Protein AF-A0A1M6SD22-F1 (afdb_monomer)

Structure (mmCIF, N/CA/C/O backbone):
data_AF-A0A1M6SD22-F1
#
_entry.id   AF-A0A1M6SD22-F1
#
loop_
_atom_site.group_PDB
_atom_site.id
_atom_site.type_symbol
_atom_site.label_atom_id
_atom_site.label_alt_id
_atom_site.label_comp_id
_atom_site.label_asym_id
_atom_site.label_entity_id
_atom_site.label_seq_id
_atom_site.pdbx_PDB_ins_code
_atom_site.Cartn_x
_atom_site.Cartn_y
_atom_site.Cartn_z
_atom_site.occupancy
_atom_site.B_iso_or_equiv
_atom_site.auth_seq_id
_atom_site.auth_comp_id
_atom_site.auth_asym_id
_atom_site.auth_atom_id
_atom_site.pdbx_PDB_model_num
ATOM 1 N N . MET A 1 1 ? -0.245 -5.939 12.735 1.00 63.12 1 MET A N 1
ATOM 2 C CA . MET A 1 1 ? 0.895 -5.086 12.324 1.00 63.12 1 MET A CA 1
ATOM 3 C C . MET A 1 1 ? 0.489 -3.970 11.361 1.00 63.12 1 MET A C 1
ATOM 5 O O . MET A 1 1 ? 0.891 -2.842 11.605 1.00 63.12 1 MET A O 1
ATOM 9 N N . ALA A 1 2 ? -0.347 -4.240 10.349 1.00 68.06 2 ALA A N 1
ATOM 10 C CA . ALA A 1 2 ? -0.804 -3.250 9.358 1.00 68.06 2 ALA A CA 1
ATOM 11 C C . ALA A 1 2 ? -1.351 -1.930 9.944 1.00 68.06 2 ALA A C 1
ATOM 13 O O . ALA A 1 2 ? -1.057 -0.866 9.416 1.00 68.06 2 ALA A O 1
ATOM 14 N N . ARG A 1 3 ? -2.063 -1.983 11.081 1.00 75.50 3 ARG A N 1
ATOM 15 C CA . ARG A 1 3 ? -2.534 -0.789 11.805 1.00 75.50 3 ARG A CA 1
ATOM 16 C C . ARG A 1 3 ? -1.411 0.180 12.182 1.00 75.50 3 ARG A C 1
ATOM 18 O O . ARG A 1 3 ? -1.491 1.350 11.843 1.00 75.50 3 ARG A O 1
ATOM 25 N N . TYR A 1 4 ? -0.380 -0.311 12.872 1.00 79.75 4 TYR A N 1
ATOM 26 C CA . TYR A 1 4 ? 0.726 0.527 13.350 1.00 79.75 4 TYR A CA 1
ATOM 27 C C . TYR A 1 4 ? 1.532 1.110 12.192 1.00 79.75 4 TYR A C 1
ATOM 29 O O . TYR A 1 4 ? 1.962 2.252 12.263 1.00 79.75 4 TYR A O 1
ATOM 37 N N . LEU A 1 5 ? 1.686 0.333 11.117 1.00 78.88 5 LEU A N 1
ATOM 38 C CA . LEU A 1 5 ? 2.313 0.799 9.887 1.00 78.88 5 LEU A CA 1
ATOM 39 C C . LEU A 1 5 ? 1.482 1.910 9.231 1.00 78.88 5 LEU A C 1
ATOM 41 O O . LEU A 1 5 ? 2.035 2.935 8.858 1.00 78.88 5 LEU A O 1
ATOM 45 N N . PHE A 1 6 ? 0.162 1.731 9.115 1.00 81.94 6 PHE A N 1
ATOM 46 C CA . PHE A 1 6 ? -0.717 2.753 8.547 1.00 81.94 6 PHE A CA 1
ATOM 47 C C . PHE A 1 6 ? -0.681 4.040 9.371 1.00 81.94 6 PHE A C 1
ATOM 49 O O . PHE A 1 6 ? -0.553 5.117 8.801 1.00 81.94 6 PHE A O 1
ATOM 56 N N . ASP A 1 7 ? -0.771 3.934 10.697 1.00 84.44 7 ASP A N 1
ATOM 57 C CA . ASP A 1 7 ? -0.777 5.095 11.586 1.00 84.44 7 ASP A CA 1
ATOM 58 C C . ASP A 1 7 ? 0.566 5.859 11.521 1.00 84.44 7 ASP A C 1
ATOM 60 O O . ASP A 1 7 ? 0.557 7.088 11.447 1.00 84.44 7 ASP A O 1
ATOM 64 N N . ASP A 1 8 ? 1.706 5.154 11.469 1.00 85.69 8 ASP A N 1
ATOM 65 C CA . ASP A 1 8 ? 3.038 5.759 11.289 1.00 85.69 8 ASP A CA 1
ATOM 66 C C . ASP A 1 8 ? 3.169 6.467 9.933 1.00 85.69 8 ASP A C 1
ATOM 68 O O . ASP A 1 8 ? 3.551 7.637 9.860 1.00 85.69 8 ASP A O 1
ATOM 72 N N . LEU A 1 9 ? 2.783 5.786 8.851 1.00 84.19 9 LEU A N 1
ATOM 73 C CA . LEU A 1 9 ? 2.814 6.347 7.502 1.00 84.19 9 LEU A CA 1
ATOM 74 C C . LEU A 1 9 ? 1.883 7.555 7.382 1.00 84.19 9 LEU A C 1
ATOM 76 O O . LEU A 1 9 ? 2.262 8.578 6.823 1.00 84.19 9 LEU A O 1
ATOM 80 N N . TRP A 1 10 ? 0.682 7.480 7.954 1.00 85.69 10 TRP A N 1
ATOM 81 C CA . TRP A 1 10 ? -0.282 8.574 7.946 1.00 85.69 10 TRP A CA 1
ATOM 82 C C . TRP A 1 10 ? 0.220 9.791 8.728 1.00 85.69 10 TRP A C 1
ATOM 84 O O . TRP A 1 10 ? 0.069 10.924 8.262 1.00 85.69 10 TRP A O 1
ATOM 94 N N . TYR A 1 11 ? 0.840 9.581 9.891 1.00 86.06 11 TYR A N 1
ATOM 95 C CA . TYR A 1 11 ? 1.379 10.670 10.706 1.00 86.06 11 TYR A CA 1
ATOM 96 C C . TYR A 1 11 ? 2.540 11.389 10.011 1.00 86.06 11 TYR A C 1
ATOM 98 O O . TYR A 1 11 ? 2.586 12.618 10.006 1.00 86.06 11 TYR A O 1
ATOM 106 N N . ASN A 1 12 ? 3.424 10.626 9.365 1.00 85.50 12 ASN A N 1
ATOM 107 C CA . ASN A 1 12 ? 4.584 11.158 8.650 1.00 85.50 12 ASN A CA 1
ATOM 108 C C . ASN A 1 12 ? 4.257 11.628 7.219 1.00 85.50 12 ASN A C 1
ATOM 110 O O . ASN A 1 12 ? 5.117 12.190 6.544 1.00 85.50 12 ASN A O 1
ATOM 114 N N . SER A 1 13 ? 3.020 11.420 6.755 1.00 85.62 13 SER A N 1
ATOM 115 C CA . SER A 1 13 ? 2.596 11.798 5.407 1.00 85.62 13 SER A CA 1
ATOM 116 C C . SER A 1 13 ? 2.459 13.303 5.221 1.00 85.62 13 SER A C 1
ATOM 118 O O . SER A 1 13 ? 1.880 14.023 6.043 1.00 85.62 13 SER A O 1
ATOM 120 N N . THR A 1 14 ? 2.909 13.765 4.061 1.00 86.06 14 THR A N 1
ATOM 121 C CA . THR A 1 14 ? 2.612 15.107 3.561 1.00 86.06 14 THR A CA 1
ATOM 122 C C . THR A 1 14 ? 1.170 15.183 3.040 1.00 86.06 14 THR A C 1
ATOM 124 O O . THR A 1 14 ? 0.603 14.168 2.626 1.00 86.06 14 THR A O 1
ATOM 127 N N . PRO A 1 15 ? 0.541 16.373 3.009 1.00 83.44 15 PRO A N 1
ATOM 128 C CA . PRO A 1 15 ? -0.810 16.532 2.467 1.00 83.44 15 PRO A CA 1
ATOM 129 C C . PRO A 1 15 ? -0.969 16.017 1.030 1.00 83.44 15 PRO A C 1
ATOM 131 O O . PRO A 1 15 ? -2.026 15.504 0.687 1.00 83.44 15 PRO A O 1
ATOM 134 N N . GLN A 1 16 ? 0.083 16.108 0.212 1.00 83.44 16 GLN A N 1
ATOM 135 C CA . GLN A 1 16 ? 0.109 15.631 -1.173 1.00 83.44 16 GLN A CA 1
ATOM 136 C C . GLN A 1 16 ? 0.019 14.104 -1.274 1.00 83.44 16 GLN A C 1
ATOM 138 O O . GLN A 1 16 ? -0.481 13.586 -2.267 1.00 83.44 16 GLN A O 1
ATOM 143 N N . GLN A 1 17 ? 0.478 13.384 -0.250 1.00 84.69 17 GLN A N 1
ATOM 144 C CA . GLN A 1 17 ? 0.392 11.926 -0.192 1.00 84.69 17 GLN A CA 1
ATOM 145 C C . GLN A 1 17 ? -0.981 11.440 0.275 1.00 84.69 17 GLN A C 1
ATOM 147 O O . GLN A 1 17 ? -1.300 10.267 0.103 1.00 84.69 17 GLN A O 1
ATOM 152 N N . ARG A 1 18 ? -1.803 12.306 0.878 1.00 87.75 18 ARG A N 1
ATOM 153 C CA . ARG A 1 18 ? -3.118 11.922 1.397 1.00 87.75 18 ARG A CA 1
ATOM 154 C C . ARG A 1 18 ? -4.147 11.919 0.278 1.00 87.75 18 ARG A C 1
ATOM 156 O O . ARG A 1 18 ? -4.418 12.929 -0.364 1.00 87.75 18 ARG A O 1
ATOM 163 N N . LEU A 1 19 ? -4.762 10.766 0.090 1.00 85.75 19 LEU A N 1
ATOM 164 C CA . LEU A 1 19 ? -5.756 10.516 -0.934 1.00 85.75 19 LEU A CA 1
ATOM 165 C C . LEU A 1 19 ? -7.150 10.781 -0.369 1.00 85.75 19 LEU A C 1
ATOM 167 O O . LEU A 1 19 ? -7.547 10.220 0.653 1.00 85.75 19 LEU A O 1
ATOM 171 N N . SER A 1 20 ? -7.905 11.620 -1.072 1.00 78.50 20 SER A N 1
ATOM 172 C CA . SER A 1 20 ? -9.317 11.894 -0.787 1.00 78.50 20 SER A CA 1
ATOM 173 C C . SER A 1 20 ? -10.194 10.967 -1.630 1.00 78.50 20 SER A C 1
ATOM 175 O O . SER A 1 20 ? -10.890 11.411 -2.537 1.00 78.50 20 SER A O 1
ATOM 177 N N . VAL A 1 21 ? -10.088 9.659 -1.387 1.00 77.50 21 VAL A N 1
ATOM 178 C CA . VAL A 1 21 ? -10.829 8.623 -2.121 1.00 77.50 21 VAL A CA 1
ATOM 179 C C . VAL A 1 21 ? -11.835 7.975 -1.178 1.00 77.50 21 VAL A C 1
ATOM 181 O O . VAL A 1 21 ? -11.468 7.563 -0.082 1.00 77.50 21 VAL A O 1
ATOM 184 N N . SER A 1 22 ? -13.095 7.893 -1.607 1.00 76.38 22 SER A N 1
ATOM 185 C CA . SER A 1 22 ? -14.199 7.317 -0.828 1.00 76.38 22 SER A CA 1
ATOM 186 C C . SER A 1 22 ? -14.457 5.839 -1.130 1.00 76.38 22 SER A C 1
ATOM 188 O O . SER A 1 22 ? -15.041 5.142 -0.302 1.00 76.38 22 SER A O 1
ATOM 190 N N . SER A 1 23 ? -14.024 5.341 -2.292 1.00 79.25 23 SER A N 1
ATOM 191 C CA . SER A 1 23 ? -14.155 3.929 -2.652 1.00 79.25 23 SER A CA 1
ATOM 192 C C . SER A 1 23 ? -13.069 3.459 -3.613 1.00 79.25 23 SER A C 1
ATOM 194 O O . SER A 1 23 ? -12.766 4.162 -4.577 1.00 79.25 23 SER A O 1
ATOM 196 N N . VAL A 1 24 ? -12.554 2.250 -3.399 1.00 78.44 24 VAL A N 1
ATOM 197 C CA . VAL A 1 24 ? -11.594 1.565 -4.281 1.00 78.44 24 VAL A CA 1
ATOM 198 C C . VAL A 1 24 ? -12.120 0.156 -4.528 1.00 78.44 24 VAL A C 1
ATOM 200 O O . VAL A 1 24 ? -12.462 -0.536 -3.574 1.00 78.44 24 VAL A O 1
ATOM 203 N N . GLU A 1 25 ? -12.263 -0.237 -5.797 1.00 74.88 25 GLU A N 1
ATOM 204 C CA . GLU A 1 25 ? -12.775 -1.560 -6.213 1.00 74.88 25 GLU A CA 1
ATOM 205 C C . GLU A 1 25 ? -14.085 -2.001 -5.518 1.00 74.88 25 GLU A C 1
ATOM 207 O O . GLU A 1 25 ? -14.310 -3.178 -5.247 1.00 74.88 25 GLU A O 1
ATOM 212 N N . GLY A 1 26 ? -14.973 -1.048 -5.212 1.00 77.81 26 GLY A N 1
ATOM 213 C CA . GLY A 1 26 ? -16.250 -1.312 -4.536 1.00 77.81 26 GLY A CA 1
ATOM 214 C C . GLY A 1 26 ? -16.173 -1.397 -3.006 1.00 77.81 26 GLY A C 1
ATOM 215 O O . GLY A 1 26 ? -17.212 -1.520 -2.358 1.00 77.81 26 GLY A O 1
ATOM 216 N N . TYR A 1 27 ? -14.985 -1.273 -2.412 1.00 78.12 27 TYR A N 1
ATOM 217 C CA . TYR A 1 27 ? -14.805 -1.148 -0.967 1.00 78.12 27 TYR A CA 1
ATOM 218 C C . TYR A 1 27 ? -14.872 0.313 -0.533 1.00 78.12 27 TYR A C 1
ATOM 220 O O . TYR A 1 27 ? -14.260 1.177 -1.159 1.00 78.12 27 TYR A O 1
ATOM 228 N N . ASN A 1 28 ? -15.563 0.585 0.576 1.00 81.06 28 ASN A N 1
ATOM 229 C CA . ASN A 1 28 ? -15.591 1.914 1.183 1.00 81.06 28 ASN A CA 1
ATOM 230 C C . ASN A 1 28 ? -14.252 2.217 1.864 1.00 81.06 28 ASN A C 1
ATOM 232 O O . ASN A 1 28 ? -13.806 1.480 2.749 1.00 81.06 28 ASN A O 1
ATOM 23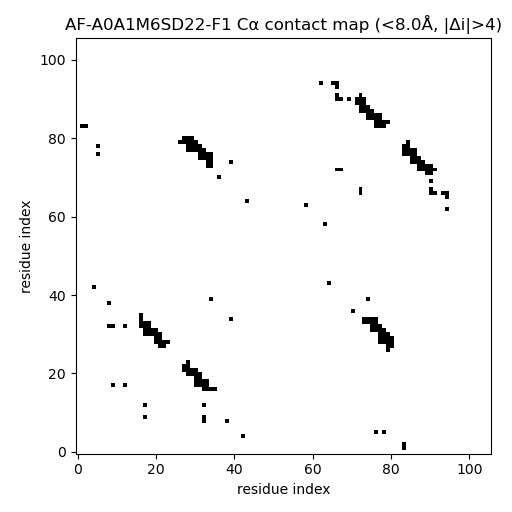6 N N . VAL A 1 29 ? -13.641 3.327 1.465 1.00 84.44 29 VAL A N 1
ATOM 237 C CA . VAL A 1 29 ? -12.347 3.795 1.958 1.00 84.44 29 VAL A CA 1
ATOM 238 C C . VAL A 1 29 ? -12.566 5.025 2.825 1.00 84.44 29 VAL A C 1
ATOM 240 O O . VAL A 1 29 ? -13.238 5.973 2.429 1.00 84.44 29 VAL A O 1
ATOM 243 N N . PHE A 1 30 ? -11.963 5.021 4.011 1.00 82.50 30 PHE A N 1
ATOM 244 C CA . PHE A 1 30 ? -12.010 6.158 4.930 1.00 82.50 30 PHE A CA 1
ATOM 245 C C . PHE A 1 30 ? -10.812 7.084 4.750 1.00 82.50 30 PHE A C 1
ATOM 247 O O . PHE A 1 30 ? -10.941 8.302 4.852 1.00 82.50 30 PHE A O 1
ATOM 254 N N . GLN A 1 31 ? -9.631 6.502 4.544 1.00 85.25 31 GLN A N 1
ATOM 255 C CA . GLN A 1 31 ? -8.363 7.219 4.440 1.00 85.25 31 GLN A CA 1
ATOM 256 C C . GLN A 1 31 ? -7.440 6.464 3.490 1.00 85.25 31 GLN A C 1
ATOM 258 O O . GLN A 1 31 ? -7.357 5.237 3.562 1.00 85.25 31 GLN A O 1
ATOM 263 N N . GLY A 1 32 ? -6.733 7.187 2.627 1.00 86.50 32 GLY A N 1
ATOM 264 C CA . GLY A 1 32 ? -5.745 6.611 1.722 1.00 86.50 32 GLY A CA 1
ATOM 265 C C . GLY A 1 32 ? -4.451 7.402 1.728 1.00 86.50 32 GLY A C 1
ATOM 266 O O . GLY A 1 32 ? -4.476 8.627 1.825 1.00 86.50 32 GLY A O 1
ATOM 267 N N . ILE A 1 33 ? -3.325 6.714 1.606 1.00 88.69 33 ILE A N 1
ATOM 268 C CA . ILE A 1 33 ? -2.009 7.331 1.467 1.00 88.69 33 ILE A CA 1
ATOM 269 C C . ILE A 1 33 ? -1.283 6.736 0.258 1.00 88.69 33 ILE A C 1
ATOM 271 O O . ILE A 1 33 ? -1.231 5.519 0.115 1.00 88.69 33 ILE A O 1
ATOM 275 N N . SER A 1 34 ? -0.724 7.585 -0.604 1.00 87.12 34 SER A N 1
ATOM 276 C CA . SER A 1 34 ? 0.249 7.184 -1.626 1.00 87.12 34 SER A CA 1
ATOM 277 C C . SER A 1 34 ? 1.653 7.214 -1.024 1.00 87.12 34 SER A C 1
ATOM 279 O O . SER A 1 34 ? 2.051 8.182 -0.364 1.00 87.12 34 SER A O 1
ATOM 281 N N . LEU A 1 35 ? 2.390 6.120 -1.194 1.00 83.06 35 LEU A N 1
ATOM 282 C CA . LEU A 1 35 ? 3.681 5.924 -0.547 1.00 83.06 35 LEU A CA 1
ATOM 283 C C . LEU A 1 35 ? 4.818 6.554 -1.348 1.00 83.06 35 LEU A C 1
ATOM 285 O O . LEU A 1 35 ? 4.972 6.317 -2.548 1.00 83.06 35 LEU A O 1
ATOM 289 N N . SER A 1 36 ? 5.668 7.299 -0.636 1.00 80.56 36 SER A N 1
ATOM 290 C CA . SER A 1 36 ? 6.957 7.749 -1.165 1.00 80.56 36 SER A CA 1
ATOM 291 C C . SER A 1 36 ? 7.887 6.559 -1.402 1.00 80.56 36 SER A C 1
ATOM 293 O O . SER A 1 36 ? 7.727 5.515 -0.773 1.00 80.56 36 SER A O 1
ATOM 295 N N . VAL A 1 37 ? 8.900 6.727 -2.256 1.00 74.19 37 VAL A N 1
ATOM 296 C CA . VAL A 1 37 ? 9.906 5.686 -2.535 1.00 74.19 37 VAL A CA 1
ATOM 297 C C . VAL A 1 37 ? 10.564 5.162 -1.249 1.00 74.19 37 VAL A C 1
ATOM 299 O O . VAL A 1 37 ? 10.737 3.952 -1.102 1.00 74.19 37 VAL A O 1
ATOM 302 N N . ASP A 1 38 ? 10.835 6.040 -0.281 1.00 76.19 38 ASP A N 1
ATOM 303 C CA . ASP A 1 38 ? 11.424 5.666 1.012 1.00 76.19 38 ASP A CA 1
ATOM 304 C C . ASP A 1 38 ? 10.460 4.830 1.871 1.00 76.19 38 ASP A C 1
ATOM 306 O O . ASP A 1 38 ? 10.855 3.859 2.523 1.00 76.19 38 ASP A O 1
ATOM 310 N N . ASP A 1 39 ? 9.166 5.154 1.844 1.00 76.25 39 ASP A N 1
ATOM 311 C CA . ASP A 1 39 ? 8.143 4.415 2.586 1.00 76.25 39 ASP A CA 1
ATOM 312 C C . ASP A 1 39 ? 7.817 3.058 1.948 1.00 76.25 39 ASP A C 1
ATOM 314 O O . ASP A 1 39 ? 7.470 2.114 2.666 1.00 76.25 39 ASP A O 1
ATOM 318 N N . ARG A 1 40 ? 7.995 2.910 0.625 1.00 76.19 40 ARG A N 1
ATOM 319 C CA . ARG A 1 40 ? 7.829 1.620 -0.075 1.00 76.19 40 ARG A CA 1
ATOM 320 C C . ARG A 1 40 ? 8.725 0.547 0.538 1.00 76.19 40 ARG A C 1
ATOM 322 O O . ARG A 1 40 ? 8.265 -0.568 0.783 1.00 76.19 40 ARG A O 1
ATOM 329 N N . GLN A 1 41 ? 9.972 0.886 0.874 1.00 70.12 41 GLN A N 1
ATOM 330 C CA . GLN A 1 41 ? 10.904 -0.059 1.497 1.00 70.12 41 GLN A CA 1
ATOM 331 C C . GLN A 1 41 ? 10.405 -0.564 2.859 1.00 70.12 41 GLN A C 1
ATOM 333 O O . GLN A 1 41 ? 10.575 -1.741 3.180 1.00 70.12 41 GLN A O 1
ATOM 338 N N . LYS A 1 42 ? 9.736 0.283 3.654 1.00 72.25 42 LYS A N 1
ATOM 339 C CA . LYS A 1 42 ? 9.160 -0.121 4.949 1.00 72.25 42 LYS A CA 1
ATOM 340 C C . LYS A 1 42 ? 8.048 -1.157 4.774 1.00 72.25 42 LYS A C 1
ATOM 342 O O . LYS A 1 42 ? 7.978 -2.107 5.551 1.00 72.25 42 LYS A O 1
ATOM 347 N N . VAL A 1 43 ? 7.212 -0.997 3.746 1.00 71.44 43 VAL A N 1
ATOM 348 C CA . VAL A 1 43 ? 6.125 -1.937 3.428 1.00 71.44 43 VAL A CA 1
ATOM 349 C C . VAL A 1 43 ? 6.672 -3.276 2.938 1.00 71.44 43 VAL A C 1
ATOM 351 O O . VAL A 1 43 ? 6.265 -4.321 3.445 1.00 71.44 43 VAL A O 1
ATOM 354 N N . LEU A 1 44 ? 7.641 -3.252 2.018 1.00 68.81 44 LEU A N 1
ATOM 355 C CA . LEU A 1 44 ? 8.286 -4.467 1.504 1.00 68.81 44 LEU A CA 1
ATOM 356 C C . LEU A 1 44 ? 8.976 -5.262 2.626 1.00 68.81 44 LEU A C 1
ATOM 358 O O . LEU A 1 44 ? 8.854 -6.483 2.698 1.00 68.81 44 LEU A O 1
ATOM 362 N N . ASN A 1 45 ? 9.618 -4.569 3.570 1.00 65.62 45 ASN A N 1
ATOM 363 C CA . ASN A 1 45 ? 10.256 -5.199 4.727 1.00 65.62 45 ASN A CA 1
ATOM 364 C C . ASN A 1 45 ? 9.264 -5.832 5.718 1.00 65.62 45 ASN A C 1
ATOM 366 O O . ASN A 1 45 ? 9.633 -6.760 6.442 1.00 65.62 45 ASN A O 1
ATOM 370 N N . LEU A 1 46 ? 8.020 -5.346 5.785 1.00 64.56 46 LEU A N 1
ATOM 371 C CA . LEU A 1 46 ? 7.004 -5.892 6.687 1.00 64.56 46 LEU A CA 1
ATOM 372 C C . LEU A 1 46 ? 6.454 -7.233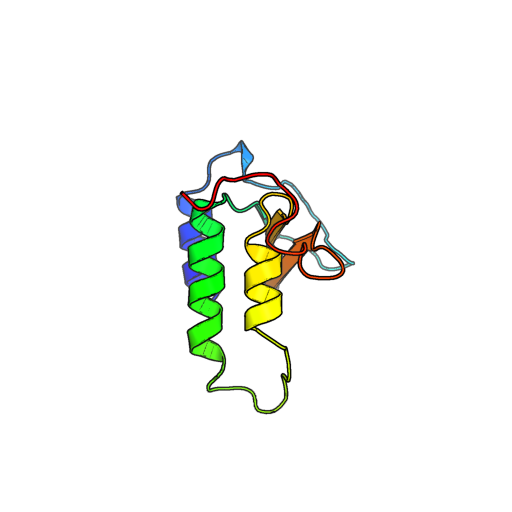 6.169 1.00 64.56 46 LEU A C 1
ATOM 374 O O . LEU A 1 46 ? 6.226 -8.145 6.963 1.00 64.56 46 LEU A O 1
ATOM 378 N N . HIS A 1 47 ? 6.327 -7.379 4.845 1.00 56.72 47 HIS A N 1
ATOM 379 C CA . HIS A 1 47 ? 5.862 -8.612 4.198 1.00 56.72 47 HIS A CA 1
ATOM 380 C C . HIS A 1 47 ? 6.797 -9.812 4.430 1.00 56.72 47 HIS A C 1
ATOM 382 O O . HIS A 1 47 ? 6.319 -10.931 4.592 1.00 56.72 47 HIS A O 1
ATOM 388 N N . LEU A 1 48 ? 8.108 -9.579 4.568 1.00 50.84 48 LEU A N 1
ATOM 389 C CA . LEU A 1 48 ? 9.101 -10.624 4.864 1.00 50.84 48 LEU A CA 1
ATOM 390 C C . LEU A 1 48 ? 8.918 -11.299 6.237 1.00 50.84 48 LEU A C 1
ATOM 392 O O . LEU A 1 48 ? 9.462 -12.378 6.462 1.00 50.84 48 LEU A O 1
ATOM 396 N N . LYS A 1 49 ? 8.188 -10.682 7.178 1.00 49.91 49 LYS A N 1
ATOM 397 C CA . LYS A 1 49 ? 7.973 -11.256 8.519 1.00 49.91 49 LYS A CA 1
ATOM 398 C C . LYS A 1 49 ? 6.691 -12.080 8.638 1.00 49.91 49 LYS A C 1
ATOM 400 O O . LYS A 1 49 ? 6.659 -12.983 9.471 1.00 49.91 49 LYS A O 1
ATOM 405 N N . ASP A 1 50 ? 5.678 -11.810 7.814 1.00 48.81 50 ASP A N 1
ATOM 406 C CA . ASP A 1 50 ? 4.397 -12.539 7.835 1.00 48.81 50 ASP A CA 1
ATOM 407 C C . ASP A 1 50 ? 4.414 -13.828 6.981 1.00 48.81 50 ASP A C 1
ATOM 409 O O . ASP A 1 50 ? 3.533 -14.675 7.127 1.00 48.81 50 ASP A O 1
ATOM 413 N N . GLU A 1 51 ? 5.434 -14.053 6.141 1.00 46.12 51 GLU A N 1
ATOM 414 C CA . GLU A 1 51 ? 5.553 -15.280 5.325 1.00 46.12 51 GLU A CA 1
ATOM 415 C C . GLU A 1 51 ? 5.741 -16.573 6.131 1.00 46.12 51 GLU A C 1
ATOM 417 O O . GLU A 1 51 ? 5.468 -17.659 5.622 1.00 46.12 51 GLU A O 1
ATOM 422 N N . TYR A 1 52 ? 6.111 -16.493 7.410 1.00 50.62 52 TYR A N 1
ATOM 423 C CA . TYR A 1 52 ? 6.098 -17.675 8.277 1.00 50.62 52 TYR A CA 1
ATOM 424 C C . TYR A 1 52 ? 4.677 -18.170 8.620 1.00 50.62 52 TYR A C 1
ATOM 426 O O . TYR A 1 52 ? 4.551 -19.170 9.327 1.00 50.62 52 TYR A O 1
ATOM 434 N N . LEU A 1 53 ? 3.604 -17.511 8.151 1.00 42.66 53 LEU A N 1
ATOM 435 C CA . LEU A 1 53 ? 2.241 -17.764 8.634 1.00 42.66 53 LEU A CA 1
ATOM 436 C C . LEU A 1 53 ? 1.191 -18.164 7.582 1.00 42.66 53 LEU A C 1
ATOM 438 O O . LEU A 1 53 ? 0.050 -18.405 7.973 1.00 42.66 53 LEU A O 1
ATOM 442 N N . SER A 1 54 ? 1.517 -18.333 6.291 1.00 40.53 54 SER A N 1
ATOM 443 C CA . SER A 1 54 ? 0.532 -18.868 5.327 1.00 40.53 54 SER A CA 1
ATOM 444 C C . SER A 1 54 ? 1.109 -19.903 4.352 1.00 40.53 54 SER A C 1
ATOM 446 O O . SER A 1 54 ? 1.835 -19.540 3.429 1.00 40.53 54 SER A O 1
ATOM 448 N N . PRO A 1 55 ? 0.727 -21.192 4.463 1.00 48.72 55 PRO A N 1
ATOM 449 C CA . PRO A 1 55 ? 1.132 -22.239 3.521 1.00 48.72 55 PRO A CA 1
ATOM 450 C C . PRO A 1 55 ? 0.401 -22.169 2.164 1.00 48.72 55 PRO A C 1
ATOM 452 O O . PRO A 1 55 ? 0.578 -23.055 1.330 1.00 48.72 55 PRO A O 1
ATOM 455 N N . TYR A 1 56 ? -0.428 -21.145 1.929 1.00 42.78 56 TYR A N 1
ATOM 456 C CA . TYR A 1 56 ? -1.290 -21.041 0.745 1.00 42.78 56 TYR A CA 1
ATOM 457 C C . TYR A 1 56 ? -0.859 -19.969 -0.263 1.00 42.78 56 TYR A C 1
ATOM 459 O O . TYR A 1 56 ? -1.504 -19.825 -1.300 1.00 42.78 56 TYR A O 1
ATOM 467 N N . LEU A 1 57 ? 0.227 -19.234 -0.004 1.00 42.38 57 LEU A N 1
ATOM 468 C CA . LEU A 1 57 ? 0.725 -18.205 -0.915 1.00 42.38 57 LEU A CA 1
ATOM 469 C C . LEU A 1 57 ? 2.040 -18.662 -1.563 1.00 42.38 57 LEU A C 1
ATOM 471 O O . LEU A 1 57 ? 3.092 -18.655 -0.936 1.00 42.38 57 LEU A O 1
ATOM 475 N N . LYS A 1 58 ? 1.988 -19.070 -2.837 1.00 45.06 58 LYS A N 1
ATOM 476 C CA . LYS A 1 58 ? 3.176 -19.386 -3.647 1.00 45.06 58 LYS A CA 1
ATOM 477 C C . LYS A 1 58 ? 3.431 -18.249 -4.635 1.00 45.06 58 LYS A C 1
ATOM 479 O O . LYS A 1 58 ? 3.140 -18.375 -5.821 1.00 45.06 58 LYS A O 1
ATOM 484 N N . THR A 1 59 ? 3.965 -17.1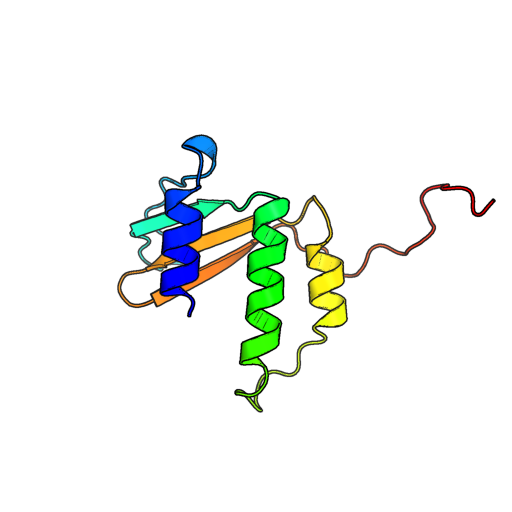39 -4.138 1.00 53.31 59 THR A N 1
ATOM 485 C CA . THR A 1 59 ? 4.401 -16.004 -4.966 1.00 53.31 59 THR A CA 1
ATOM 486 C C . THR A 1 59 ? 5.922 -16.020 -5.085 1.00 53.31 59 THR A C 1
ATOM 488 O O . THR A 1 59 ? 6.623 -16.304 -4.119 1.00 53.31 59 THR A O 1
ATOM 491 N N . ASN A 1 60 ? 6.466 -15.712 -6.266 1.00 60.62 60 ASN A N 1
ATOM 492 C CA . ASN A 1 60 ? 7.903 -15.477 -6.410 1.00 60.62 60 ASN A CA 1
ATOM 493 C C . ASN A 1 60 ? 8.220 -14.083 -5.843 1.00 60.62 60 ASN A C 1
ATOM 495 O O . ASN A 1 60 ? 8.265 -13.104 -6.585 1.00 60.62 60 ASN A O 1
ATOM 499 N N . MET A 1 61 ? 8.360 -13.984 -4.515 1.00 61.56 61 MET A N 1
ATOM 500 C CA . MET A 1 61 ? 8.572 -12.716 -3.803 1.00 61.56 61 MET A CA 1
ATOM 501 C C . MET A 1 61 ? 9.784 -11.948 -4.312 1.00 61.56 61 MET A C 1
ATOM 503 O O . MET A 1 61 ? 9.734 -10.730 -4.382 1.00 61.56 61 MET A O 1
ATOM 507 N N . ASN A 1 62 ? 10.834 -12.638 -4.758 1.00 61.62 62 ASN A N 1
ATOM 508 C CA . ASN A 1 62 ? 11.989 -11.983 -5.367 1.00 61.62 62 ASN A CA 1
ATOM 509 C C . ASN A 1 62 ? 11.605 -11.227 -6.640 1.00 61.62 62 ASN A C 1
ATOM 511 O O . ASN A 1 62 ? 12.049 -10.102 -6.849 1.00 61.62 62 ASN A O 1
ATOM 515 N N . LEU A 1 63 ? 10.753 -11.825 -7.475 1.00 62.44 63 LEU A N 1
ATOM 516 C CA . LEU A 1 63 ? 10.242 -11.158 -8.663 1.00 62.44 63 LEU A CA 1
ATOM 517 C C . LEU A 1 63 ? 9.310 -10.005 -8.282 1.00 62.44 63 LEU A C 1
ATOM 519 O O . LEU A 1 63 ? 9.472 -8.915 -8.810 1.00 62.44 63 LEU A O 1
ATOM 523 N N . PHE A 1 64 ? 8.393 -10.208 -7.337 1.00 68.25 64 PHE A N 1
ATOM 524 C CA . PHE A 1 64 ? 7.530 -9.130 -6.850 1.00 68.25 64 PHE A CA 1
ATOM 525 C C . PHE A 1 64 ? 8.354 -7.949 -6.315 1.00 68.25 64 PHE A C 1
ATOM 527 O O . PHE A 1 64 ? 8.140 -6.821 -6.733 1.00 68.25 64 PHE A O 1
ATOM 534 N N . HIS A 1 65 ? 9.371 -8.202 -5.489 1.00 65.50 65 HIS A N 1
ATOM 535 C CA . HIS A 1 65 ? 10.282 -7.174 -4.986 1.00 65.50 65 HIS A CA 1
ATOM 536 C C . HIS A 1 65 ? 11.017 -6.447 -6.112 1.00 65.50 65 HIS A C 1
ATOM 538 O O . HIS A 1 65 ? 11.058 -5.222 -6.102 1.00 65.50 65 HIS A O 1
ATOM 544 N N . LEU A 1 66 ? 11.540 -7.171 -7.106 1.00 66.31 66 LEU A N 1
ATOM 545 C CA . LEU A 1 66 ? 12.190 -6.560 -8.269 1.00 66.31 66 LEU A CA 1
ATOM 546 C C . LEU A 1 66 ? 11.240 -5.663 -9.068 1.00 66.31 66 LEU A C 1
ATOM 548 O O . LEU A 1 66 ? 11.655 -4.608 -9.538 1.00 66.31 66 LEU A O 1
ATOM 552 N N . LEU A 1 67 ? 9.976 -6.060 -9.212 1.00 64.62 67 LEU A N 1
ATOM 553 C CA . LEU A 1 67 ? 8.964 -5.252 -9.893 1.00 64.62 67 LEU A CA 1
ATOM 554 C C . LEU A 1 67 ? 8.566 -4.026 -9.062 1.00 64.62 67 LEU A C 1
ATOM 556 O O . LEU A 1 67 ? 8.353 -2.957 -9.621 1.00 64.62 67 LEU A O 1
ATOM 560 N N . MET A 1 68 ? 8.535 -4.159 -7.735 1.00 68.94 68 MET A N 1
ATOM 561 C CA . MET A 1 68 ? 8.243 -3.061 -6.809 1.00 68.94 68 MET A CA 1
ATOM 562 C C . MET A 1 68 ? 9.412 -2.085 -6.610 1.00 68.94 68 MET A C 1
ATOM 564 O O . MET A 1 68 ? 9.206 -0.994 -6.082 1.00 68.94 68 MET A O 1
ATOM 568 N N . MET A 1 69 ? 10.629 -2.454 -7.026 1.00 67.56 69 MET A N 1
ATOM 569 C CA . MET A 1 69 ? 11.774 -1.540 -7.117 1.00 67.56 69 MET A CA 1
ATOM 570 C C . MET A 1 69 ? 11.701 -0.615 -8.340 1.00 67.56 69 MET A C 1
ATOM 572 O O . MET A 1 69 ? 12.496 0.318 -8.429 1.00 67.56 69 MET A O 1
ATOM 576 N N . ASP A 1 70 ? 10.780 -0.853 -9.281 1.00 69.19 70 ASP A N 1
ATOM 577 C CA . ASP A 1 70 ? 10.543 0.078 -10.382 1.00 69.19 70 ASP A CA 1
ATOM 578 C C . ASP A 1 70 ? 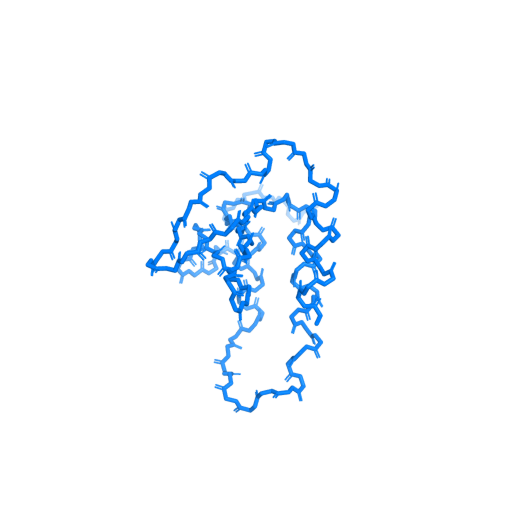9.933 1.375 -9.830 1.00 69.19 70 ASP A C 1
ATOM 580 O O . ASP A 1 70 ? 8.909 1.362 -9.147 1.00 69.19 70 ASP A O 1
ATOM 584 N N . GLU A 1 71 ? 10.547 2.517 -10.134 1.00 65.69 71 GLU A N 1
ATOM 585 C CA . GLU A 1 71 ? 10.065 3.826 -9.676 1.00 65.69 71 GLU A CA 1
ATOM 586 C C . GLU A 1 71 ? 8.656 4.137 -10.202 1.00 65.69 71 GLU A C 1
ATOM 588 O O . GLU A 1 71 ? 7.906 4.871 -9.555 1.00 65.69 71 GLU A O 1
ATOM 593 N N . GLN A 1 72 ? 8.278 3.528 -11.332 1.00 70.69 72 GLN A N 1
ATOM 594 C CA . GLN A 1 72 ? 6.954 3.654 -11.944 1.00 70.69 72 GLN A CA 1
ATOM 595 C C . GLN A 1 72 ? 5.850 2.899 -11.188 1.00 70.69 72 GLN A C 1
ATOM 597 O O . GLN A 1 72 ? 4.678 3.202 -11.399 1.00 70.69 72 GLN A O 1
ATOM 602 N N . ALA A 1 73 ? 6.194 1.932 -10.330 1.00 71.62 73 ALA A N 1
ATOM 603 C CA . ALA A 1 73 ? 5.204 1.185 -9.563 1.00 71.62 73 ALA A CA 1
ATOM 604 C C . ALA A 1 73 ? 4.673 2.058 -8.419 1.00 71.62 73 ALA A C 1
ATOM 606 O O . ALA A 1 73 ? 5.432 2.432 -7.529 1.00 71.62 73 ALA A O 1
ATOM 607 N N . ASP A 1 74 ? 3.388 2.396 -8.423 1.00 79.94 74 ASP A N 1
ATOM 608 C CA . ASP A 1 74 ? 2.762 3.154 -7.340 1.00 79.94 74 ASP A CA 1
ATOM 609 C C . ASP A 1 74 ? 2.197 2.211 -6.276 1.00 79.94 74 ASP A C 1
ATOM 611 O O . ASP A 1 74 ? 1.675 1.137 -6.580 1.00 79.94 74 ASP A O 1
ATOM 615 N N . ILE A 1 75 ? 2.306 2.618 -5.011 1.00 83.50 75 ILE A N 1
ATOM 616 C CA . ILE A 1 75 ? 1.730 1.880 -3.888 1.00 83.50 75 ILE A CA 1
ATOM 617 C C . ILE A 1 75 ? 0.819 2.820 -3.128 1.00 83.50 75 ILE A C 1
ATOM 619 O O . ILE A 1 75 ? 1.266 3.841 -2.597 1.00 83.50 75 ILE A O 1
ATOM 623 N N . LYS A 1 76 ? -0.446 2.433 -3.013 1.00 85.94 76 LYS A N 1
ATOM 624 C CA . LYS A 1 76 ? -1.422 3.133 -2.189 1.00 85.94 76 LYS A CA 1
ATOM 625 C C . LYS A 1 76 ? -1.863 2.223 -1.063 1.00 85.94 76 LYS A C 1
ATOM 627 O O . LYS A 1 76 ? -2.097 1.030 -1.251 1.00 85.94 76 LYS A O 1
ATOM 632 N N . PHE A 1 77 ? -1.962 2.793 0.127 1.00 86.12 77 PHE A N 1
ATOM 633 C CA . PHE A 1 77 ? -2.402 2.086 1.312 1.00 86.12 77 PHE A CA 1
ATOM 634 C C . PHE A 1 77 ? -3.687 2.718 1.829 1.00 86.12 77 PHE A C 1
ATOM 636 O O . PHE A 1 77 ? -3.735 3.912 2.127 1.00 86.12 77 PHE A O 1
ATOM 643 N N . PHE A 1 78 ? -4.740 1.917 1.914 1.00 84.38 78 PHE A N 1
ATOM 644 C CA . PHE A 1 78 ? -6.084 2.354 2.251 1.00 84.38 78 PHE A CA 1
ATOM 645 C C . PHE A 1 78 ? -6.556 1.726 3.554 1.00 84.38 78 PHE A C 1
ATOM 647 O O . PHE A 1 78 ? -6.317 0.549 3.833 1.00 84.38 78 PHE A O 1
ATOM 654 N N . LYS A 1 79 ? -7.284 2.518 4.335 1.00 83.00 79 LYS A N 1
ATOM 655 C CA . LYS A 1 79 ? -8.017 2.074 5.514 1.00 83.00 79 LYS A CA 1
ATOM 656 C C . LYS A 1 79 ? -9.489 1.909 5.156 1.00 83.00 79 LYS A C 1
ATOM 658 O O . LYS A 1 79 ? -10.145 2.868 4.741 1.00 83.00 79 LYS A O 1
ATOM 663 N N . LEU A 1 80 ? -9.985 0.692 5.335 1.00 84.94 80 LEU A N 1
ATOM 664 C CA . LEU A 1 80 ? -11.376 0.300 5.123 1.00 84.94 80 LEU A CA 1
ATOM 665 C C . LEU A 1 80 ? -12.117 0.241 6.467 1.00 84.94 80 LEU A C 1
ATOM 667 O O . LEU A 1 80 ? -11.509 0.385 7.528 1.00 84.94 80 LEU A O 1
ATOM 671 N N . GLU A 1 81 ? -13.425 -0.019 6.428 1.00 80.19 81 GLU A N 1
ATOM 672 C CA . GLU A 1 81 ? -14.249 -0.176 7.640 1.00 80.19 81 GLU A CA 1
ATOM 673 C C . GLU A 1 81 ? -13.738 -1.311 8.537 1.00 80.19 81 GLU A C 1
ATOM 675 O O . GLU A 1 81 ? -13.584 -1.143 9.744 1.00 80.19 81 GLU A O 1
ATOM 680 N N . ASN A 1 82 ? -13.400 -2.446 7.918 1.00 80.06 82 ASN A N 1
ATOM 681 C CA . ASN A 1 82 ? -13.037 -3.685 8.607 1.00 80.06 82 ASN A CA 1
ATOM 682 C C . ASN A 1 82 ? -11.624 -4.181 8.258 1.00 80.06 82 ASN A C 1
ATOM 684 O O . ASN A 1 82 ? -11.337 -5.370 8.385 1.00 80.06 82 ASN A O 1
ATOM 688 N N . GLY A 1 83 ? -10.726 -3.302 7.803 1.00 80.19 83 GLY A N 1
ATOM 689 C CA . GLY A 1 83 ? -9.370 -3.726 7.463 1.00 80.19 83 GLY A CA 1
ATOM 690 C C . GLY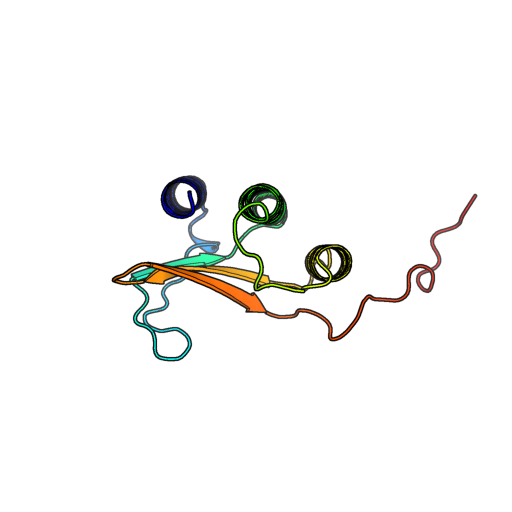 A 1 83 ? -8.529 -2.687 6.737 1.00 80.19 83 GLY A C 1
ATOM 691 O O . GLY A 1 83 ? -8.795 -1.487 6.784 1.00 80.19 83 GLY A O 1
ATOM 692 N N . TRP A 1 84 ? -7.496 -3.182 6.062 1.00 81.88 84 TRP A N 1
ATOM 693 C CA . TRP A 1 84 ? -6.569 -2.384 5.273 1.00 81.88 84 TRP A CA 1
ATOM 694 C C . TRP A 1 84 ? -6.379 -3.015 3.897 1.00 81.88 84 TRP A C 1
ATOM 696 O O . TRP A 1 84 ? -6.429 -4.237 3.771 1.00 81.88 84 TRP A O 1
ATOM 706 N N . LEU A 1 85 ? -6.141 -2.181 2.891 1.00 80.81 85 LEU A N 1
ATOM 707 C CA . LEU A 1 85 ? -5.974 -2.594 1.502 1.00 80.81 85 LEU A CA 1
ATOM 708 C C . LEU A 1 85 ? -4.725 -1.942 0.919 1.00 80.81 85 LEU A C 1
ATOM 710 O O . LEU A 1 85 ? -4.577 -0.724 0.993 1.00 80.81 85 LEU A O 1
ATOM 714 N N . PHE A 1 86 ? -3.853 -2.751 0.325 1.00 80.50 86 PHE A N 1
ATOM 715 C CA . PHE A 1 86 ? -2.773 -2.264 -0.524 1.00 80.50 86 PHE A CA 1
ATOM 716 C C . PHE A 1 86 ? -3.211 -2.355 -1.979 1.00 80.50 86 PHE A C 1
ATOM 718 O O . PHE A 1 86 ? -3.574 -3.429 -2.451 1.00 80.50 86 PHE A O 1
ATOM 725 N N . GLU A 1 87 ? -3.159 -1.228 -2.671 1.00 80.44 87 GLU A N 1
ATOM 726 C CA . GLU A 1 87 ? -3.287 -1.165 -4.118 1.00 80.44 87 GLU A CA 1
ATOM 727 C C . GLU A 1 87 ? -1.890 -0.952 -4.692 1.00 80.44 87 GLU A C 1
ATOM 729 O O . GLU A 1 87 ? -1.167 -0.043 -4.271 1.00 80.44 87 GLU A O 1
ATOM 734 N N . PHE A 1 88 ? -1.512 -1.807 -5.634 1.00 78.19 88 PHE A N 1
ATOM 735 C CA . PHE A 1 88 ? -0.266 -1.675 -6.369 1.00 78.19 88 PHE A CA 1
ATOM 736 C C . PHE A 1 88 ? -0.600 -1.421 -7.834 1.00 78.19 88 PHE A C 1
ATOM 738 O O . PHE A 1 88 ? -1.246 -2.251 -8.472 1.00 78.19 88 PHE A O 1
ATOM 745 N N . ASP A 1 89 ? -0.161 -0.283 -8.353 1.00 75.69 89 ASP A N 1
ATOM 746 C CA . ASP A 1 89 ? -0.437 0.155 -9.720 1.00 75.69 89 ASP A CA 1
ATOM 747 C C . ASP A 1 89 ? 0.879 0.328 -10.488 1.00 75.69 89 ASP A C 1
ATOM 749 O O . ASP A 1 89 ? 1.946 0.490 -9.898 1.00 75.69 89 ASP A O 1
ATOM 753 N N . GLY A 1 90 ? 0.837 0.240 -11.815 1.00 71.31 90 GLY A N 1
ATOM 754 C CA . GLY A 1 90 ? 2.030 0.381 -12.652 1.00 71.31 90 GLY A CA 1
ATOM 755 C C . GLY A 1 90 ? 3.057 -0.749 -12.503 1.00 71.31 90 GLY A C 1
ATOM 756 O O . GLY A 1 90 ? 4.190 -0.591 -12.958 1.00 71.31 90 GLY A O 1
ATOM 757 N N . ILE A 1 91 ? 2.690 -1.891 -11.903 1.00 71.19 91 ILE A N 1
ATOM 758 C CA . ILE A 1 91 ? 3.568 -3.068 -11.834 1.00 71.19 91 ILE A CA 1
ATOM 759 C C . ILE A 1 91 ? 3.776 -3.613 -13.259 1.00 71.19 91 ILE A C 1
ATOM 761 O O . ILE A 1 91 ? 2.807 -4.019 -13.910 1.00 71.19 91 ILE A O 1
ATOM 765 N N . PRO A 1 92 ? 5.022 -3.680 -13.761 1.00 66.62 92 PRO A N 1
ATOM 766 C CA . PRO A 1 92 ? 5.277 -4.248 -15.073 1.00 66.62 92 PRO A CA 1
ATOM 767 C C . PRO A 1 92 ? 4.965 -5.750 -15.095 1.00 66.62 92 PRO A C 1
ATOM 769 O O . PRO A 1 92 ? 5.203 -6.473 -14.130 1.00 66.62 92 PRO A O 1
ATOM 772 N N . ALA A 1 93 ? 4.479 -6.249 -16.236 1.00 65.81 93 ALA A N 1
ATOM 773 C CA . ALA A 1 93 ? 4.109 -7.660 -16.411 1.00 65.81 93 ALA A CA 1
ATOM 774 C C . ALA A 1 93 ? 5.285 -8.649 -16.227 1.00 65.81 93 ALA A C 1
ATOM 776 O O . ALA A 1 93 ? 5.083 -9.860 -16.156 1.00 65.81 93 ALA A O 1
ATOM 777 N N . GLY A 1 94 ? 6.519 -8.146 -16.165 1.00 61.91 94 GLY A N 1
ATOM 778 C CA . GLY A 1 94 ? 7.732 -8.920 -15.955 1.00 61.91 94 GLY A CA 1
ATOM 779 C C . GLY A 1 94 ? 8.919 -8.011 -15.640 1.00 61.91 94 GLY A C 1
ATOM 780 O O . GLY A 1 94 ? 8.826 -6.790 -15.795 1.00 61.91 94 GLY A O 1
ATOM 781 N N . PRO A 1 95 ? 10.036 -8.583 -15.163 1.00 57.94 95 PRO A N 1
ATOM 782 C CA . PRO A 1 95 ? 11.185 -7.791 -14.765 1.00 57.94 95 PRO A CA 1
ATOM 783 C C . PRO A 1 95 ? 11.774 -7.133 -16.011 1.00 57.94 95 PRO A C 1
ATOM 785 O O . PRO A 1 95 ? 11.941 -7.784 -17.048 1.00 57.94 95 PRO A O 1
ATOM 788 N N . LYS A 1 96 ? 12.109 -5.843 -15.921 1.00 59.12 96 LYS A N 1
ATOM 789 C CA . LYS A 1 96 ? 12.899 -5.202 -16.975 1.00 59.12 96 LYS A CA 1
ATOM 790 C C . LYS A 1 96 ? 14.224 -5.969 -17.099 1.00 59.12 96 LYS A C 1
ATOM 792 O O . LYS A 1 96 ? 14.849 -6.250 -16.073 1.00 59.12 96 LYS A O 1
ATOM 797 N N . PRO A 1 97 ? 14.659 -6.345 -18.314 1.00 56.66 97 PRO A N 1
ATOM 798 C CA . PRO A 1 97 ? 15.932 -7.024 -18.484 1.00 56.66 97 PRO A CA 1
ATOM 799 C C . PRO A 1 97 ? 17.051 -6.118 -17.962 1.00 56.66 97 PRO A C 1
ATOM 801 O O . PRO A 1 97 ? 17.270 -5.020 -18.478 1.00 56.66 97 PRO A O 1
ATOM 804 N N . PHE A 1 98 ? 17.755 -6.579 -16.928 1.00 49.19 98 PHE A N 1
ATOM 805 C CA . PHE A 1 98 ? 18.989 -5.948 -16.473 1.00 49.19 98 PHE A CA 1
ATOM 806 C C . PHE A 1 98 ? 19.976 -5.897 -17.653 1.00 49.19 98 PHE A C 1
ATOM 808 O O . PHE A 1 98 ? 20.240 -6.921 -18.281 1.00 4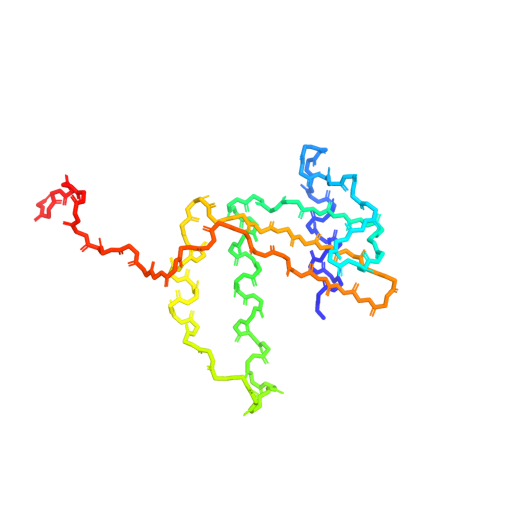9.19 98 PHE A O 1
ATOM 815 N N . GLY A 1 99 ? 20.507 -4.708 -17.965 1.00 55.00 99 GLY A N 1
ATOM 816 C CA . GLY A 1 99 ? 21.614 -4.547 -18.920 1.00 55.00 99 GLY A CA 1
ATOM 817 C C . GLY A 1 99 ? 21.304 -3.945 -20.298 1.00 55.00 99 GLY A C 1
ATOM 818 O O . GLY A 1 99 ? 22.177 -3.982 -21.159 1.00 55.00 99 GLY A O 1
ATOM 819 N N . GLN A 1 100 ? 20.120 -3.368 -20.548 1.00 51.84 100 GLN A N 1
ATOM 820 C CA . GLN A 1 100 ? 19.859 -2.665 -21.826 1.00 51.84 100 GLN A CA 1
ATOM 821 C C . GLN A 1 100 ? 20.105 -1.149 -21.792 1.00 51.84 100 GLN A C 1
ATOM 823 O O . GLN A 1 100 ? 20.257 -0.529 -22.846 1.00 51.84 100 GLN A O 1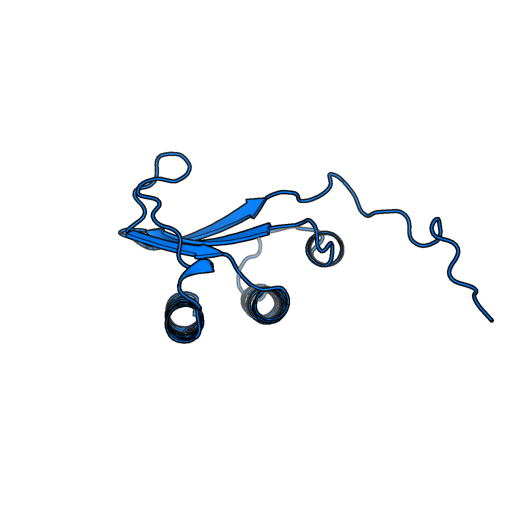
ATOM 828 N N . GLN A 1 101 ? 20.194 -0.540 -20.608 1.00 53.75 101 GLN A N 1
ATOM 829 C CA . 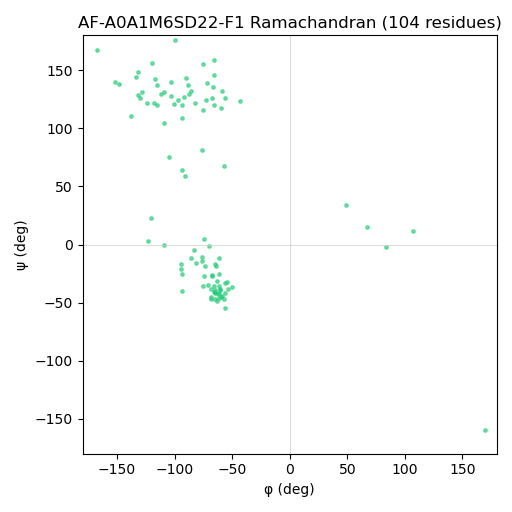GLN A 1 101 ? 20.698 0.825 -20.481 1.00 53.75 101 GLN A CA 1
ATOM 830 C C . GLN A 1 101 ? 22.194 0.759 -20.194 1.00 53.75 101 GLN A C 1
ATOM 832 O O . GLN A 1 101 ? 22.615 0.133 -19.227 1.00 53.75 101 GLN A O 1
ATOM 837 N N . LYS A 1 102 ? 22.970 1.363 -21.098 1.00 47.03 102 LYS A N 1
ATOM 838 C CA . LYS A 1 102 ? 24.435 1.438 -21.150 1.00 47.03 102 LYS A CA 1
ATOM 839 C C . LYS A 1 102 ? 25.055 2.060 -19.886 1.00 47.03 102 LYS A C 1
ATOM 841 O O . LYS A 1 102 ? 25.617 3.149 -19.957 1.00 47.03 102 LYS A O 1
ATOM 846 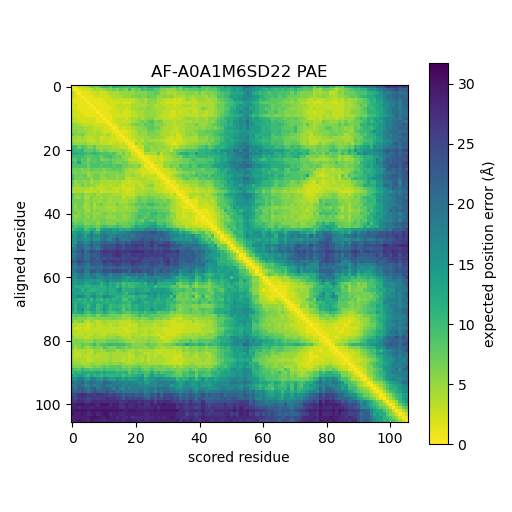N N . TYR A 1 103 ? 24.972 1.390 -18.747 1.00 47.75 103 TYR A N 1
ATOM 847 C CA . TYR A 1 103 ? 25.850 1.675 -17.624 1.00 47.75 103 TYR A CA 1
ATOM 848 C C . TYR A 1 103 ? 27.045 0.735 -17.713 1.00 47.75 103 TYR A C 1
ATOM 850 O O . TYR A 1 103 ? 26.928 -0.483 -17.604 1.00 47.75 103 TYR A O 1
ATOM 858 N N . ASP A 1 104 ? 28.161 1.370 -18.052 1.00 49.31 104 ASP A N 1
ATOM 859 C CA . ASP A 1 104 ? 29.510 0.843 -18.152 1.00 49.31 104 ASP A CA 1
ATOM 860 C C . ASP A 1 104 ? 29.831 -0.071 -16.962 1.00 49.31 104 ASP A C 1
ATOM 862 O O . ASP A 1 104 ? 29.725 0.333 -15.806 1.00 49.31 104 ASP A O 1
ATOM 866 N N . THR A 1 105 ? 30.209 -1.317 -17.241 1.00 48.41 105 THR A N 1
ATOM 867 C CA . THR A 1 105 ? 30.833 -2.205 -16.254 1.00 48.41 105 THR A CA 1
ATOM 868 C C . THR A 1 105 ? 32.351 -2.050 -16.333 1.00 48.41 105 THR A C 1
ATOM 870 O O . THR A 1 105 ? 33.064 -3.014 -16.637 1.00 48.41 105 THR A O 1
ATOM 873 N N . ARG A 1 106 ? 32.833 -0.826 -16.107 1.00 49.94 106 ARG A N 1
ATOM 874 C CA . ARG A 1 106 ? 34.238 -0.493 -15.863 1.00 49.94 106 ARG A CA 1
ATOM 875 C C . ARG A 1 106 ? 34.347 0.507 -14.727 1.00 49.94 106 ARG A C 1
ATOM 877 O O . ARG A 1 106 ? 33.573 1.486 -14.733 1.00 49.94 106 ARG A O 1
#

Foldseek 3Di:
DLVVLCVVCVVPDDPVQKDPDQDDPRFGFDTKGKDDPVSLVVVLVVVVVCVVPDPPDDDPSVFVVQQSNPPQWIWMWTDGPPGIDIDIPRRDPGHDDPDPPPDDPD

pLDDT: mean 70.4, std 13.6, range [40.53, 88.69]

Radius of gyration: 15.8 Å; Cα contacts (8 Å, |Δi|>4): 109; chains: 1; bounding box: 50×39×35 Å

Secondary structure (DSSP, 8-state):
-HHHHHHHHHHH--GGGEE--SEETTEEEEEEEEPPHHHHHHHHHHHHHHGGG-TT----HHHHHHHHTSTT-EEEEEEETTEEEEEEES--SSPPPTT-S-----

Solvent-accessible surface area (backbone atoms only — not comparable to full-atom values): 6657 Å² total; per-residue (Å²): 110,69,66,62,53,49,54,52,52,58,71,74,47,54,78,88,30,51,42,95,48,62,62,57,98,86,42,59,30,78,40,30,35,49,55,50,79,76,52,46,55,58,55,58,60,52,55,72,68,56,62,87,73,53,100,82,70,91,68,65,56,70,56,53,51,58,32,62,67,36,88,71,30,46,43,34,47,32,37,37,90,90,51,73,46,78,47,77,42,66,61,58,99,59,73,78,73,86,79,77,68,93,70,75,96,119

Organism: NCBI:txid90970

Mean predicted aligned error: 11.25 Å

Sequence (106 aa):
MARYLFDDLWYNSTPQQRLSVSSVEGYNVFQGISLSVDDRQKVLNLHLKDEYLSPYLKTNMNLFHLLMMDEQADIKFFKLENGWLFEFDGIPAGPKPFGQQKYDTR

Nearest PDB structures (foldseek):
  7n1l-assembly6_I  TM=4.579E-01  e=1.368E+00  Brucella abortus 2308
  6td5-assembly1_I  TM=2.913E-01  e=2.776E+00  Leishmania donovani
  7qve-assembly1_a  TM=2.575E-01  e=4.084E+00  Spinacia oleracea
  5ixa-assembly1_A  TM=1.805E-01  e=8.838E+00  Human herpesvirus 5 strain AD169